Protein AF-A0A7C4E5B7-F1 (afdb_monomer_lite)

Structure (mmCIF, N/CA/C/O backbone):
data_AF-A0A7C4E5B7-F1
#
_entry.id   AF-A0A7C4E5B7-F1
#
loop_
_atom_site.group_PDB
_atom_site.id
_atom_site.type_symbol
_atom_site.label_atom_id
_atom_site.label_alt_id
_atom_site.label_comp_id
_atom_site.label_asym_id
_atom_site.label_entity_id
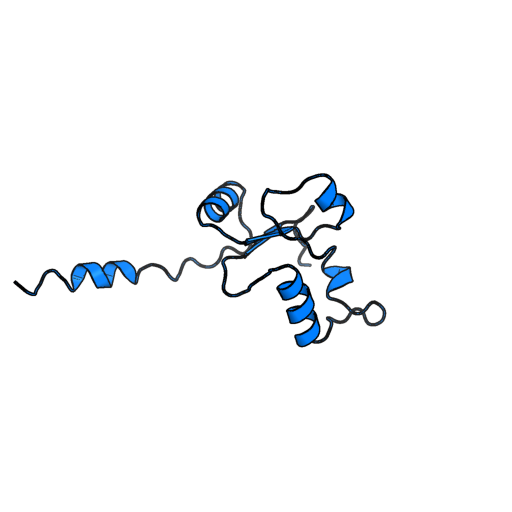_atom_site.label_seq_id
_atom_site.pdbx_PDB_ins_code
_atom_site.Cartn_x
_atom_site.Cartn_y
_atom_site.Cartn_z
_atom_site.occupancy
_atom_site.B_iso_or_equiv
_atom_site.auth_seq_id
_atom_site.auth_comp_id
_atom_site.auth_asym_id
_atom_site.auth_atom_id
_atom_site.pdbx_PDB_model_num
ATOM 1 N N . MET A 1 1 ? -50.769 -6.457 3.443 1.00 48.97 1 MET A N 1
ATOM 2 C CA . MET A 1 1 ? -49.458 -6.608 4.119 1.00 48.97 1 MET A CA 1
ATOM 3 C C . MET A 1 1 ? -48.322 -6.837 3.107 1.00 48.97 1 MET A C 1
ATOM 5 O O . MET A 1 1 ? -47.690 -7.879 3.137 1.00 48.97 1 MET A O 1
ATOM 9 N N . LYS A 1 2 ? -48.087 -5.924 2.148 1.00 47.25 2 LYS A N 1
ATOM 10 C CA . LYS A 1 2 ? -47.006 -6.067 1.136 1.00 47.25 2 LYS A CA 1
ATOM 11 C C . LYS A 1 2 ? -46.373 -4.730 0.704 1.00 47.25 2 LYS A C 1
ATOM 13 O O . LYS A 1 2 ? -45.660 -4.675 -0.284 1.00 47.25 2 LYS A O 1
ATOM 18 N N . ARG A 1 3 ? -46.647 -3.636 1.429 1.00 52.25 3 ARG A N 1
ATOM 19 C CA . ARG A 1 3 ? -46.200 -2.275 1.065 1.00 52.25 3 ARG A CA 1
ATOM 20 C C . ARG A 1 3 ? -45.038 -1.741 1.907 1.00 52.25 3 ARG A C 1
ATOM 22 O O . ARG A 1 3 ? -44.561 -0.652 1.633 1.00 52.25 3 ARG A O 1
ATOM 29 N N . LEU A 1 4 ? -44.567 -2.506 2.893 1.00 51.06 4 LEU A N 1
ATOM 30 C CA . LEU A 1 4 ? -43.524 -2.057 3.824 1.00 51.06 4 LEU A CA 1
ATOM 31 C C . LEU A 1 4 ? -42.107 -2.529 3.448 1.00 51.06 4 LEU A C 1
ATOM 33 O O . LEU A 1 4 ? -41.138 -2.027 3.999 1.00 51.06 4 LEU A O 1
ATOM 37 N N . LEU A 1 5 ? -41.970 -3.457 2.490 1.00 50.06 5 LEU A N 1
ATOM 38 C CA . LEU A 1 5 ? -40.678 -4.072 2.149 1.00 50.06 5 LEU A CA 1
ATOM 39 C C . LEU A 1 5 ? -39.878 -3.303 1.077 1.00 50.06 5 LEU A C 1
ATOM 41 O O . LEU A 1 5 ? -38.673 -3.480 0.973 1.00 50.06 5 LEU A O 1
ATOM 45 N N . PHE A 1 6 ? -40.516 -2.417 0.305 1.00 44.94 6 PHE A N 1
ATOM 46 C CA . PHE A 1 6 ? -39.840 -1.675 -0.773 1.00 44.94 6 PHE A CA 1
ATOM 47 C C . PHE A 1 6 ? -39.117 -0.404 -0.300 1.00 44.94 6 PHE A C 1
ATOM 49 O O . PHE A 1 6 ? -38.138 0.002 -0.918 1.00 44.94 6 PHE A O 1
ATOM 56 N N . VAL A 1 7 ? -39.547 0.206 0.810 1.00 46.84 7 VAL A N 1
ATOM 57 C CA . VAL A 1 7 ? -38.941 1.455 1.315 1.00 46.84 7 VAL A CA 1
ATOM 58 C C . VAL A 1 7 ? -37.611 1.194 2.037 1.00 46.84 7 VAL A C 1
ATOM 60 O O . VAL A 1 7 ? -36.717 2.030 1.990 1.00 46.84 7 VAL A O 1
ATOM 63 N N . VAL A 1 8 ? -37.428 0.006 2.625 1.00 49.09 8 VAL A N 1
ATOM 64 C CA . VAL A 1 8 ? -36.168 -0.367 3.297 1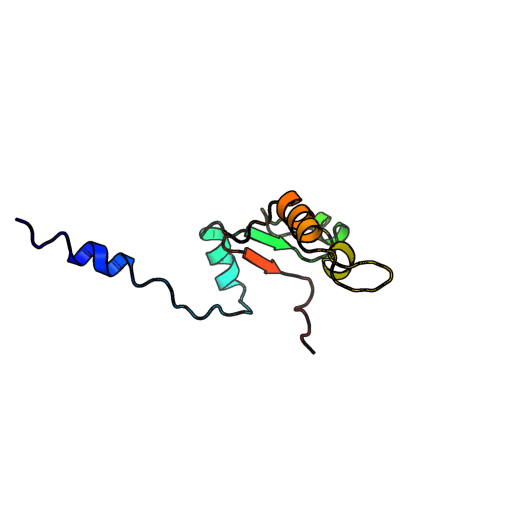.00 49.09 8 VAL A CA 1
ATOM 65 C C . VAL A 1 8 ? -35.053 -0.678 2.288 1.00 49.09 8 VAL A C 1
ATOM 67 O O . VAL A 1 8 ? -33.900 -0.344 2.533 1.00 49.09 8 VAL A O 1
ATOM 70 N N . ILE A 1 9 ? -35.384 -1.238 1.118 1.00 50.44 9 ILE A N 1
ATOM 71 C CA . ILE A 1 9 ? -34.390 -1.560 0.076 1.00 50.44 9 ILE A CA 1
ATOM 72 C C . ILE A 1 9 ? -33.874 -0.291 -0.625 1.00 50.44 9 ILE A C 1
ATOM 74 O O . ILE A 1 9 ? -32.695 -0.216 -0.955 1.00 50.44 9 ILE A O 1
ATOM 78 N N . ALA A 1 10 ? -34.708 0.741 -0.792 1.00 46.00 10 ALA A N 1
ATOM 79 C CA . ALA A 1 10 ? -34.289 1.998 -1.423 1.00 46.00 10 ALA A CA 1
ATOM 80 C C . ALA A 1 10 ? -33.304 2.819 -0.564 1.00 46.00 10 ALA A C 1
ATOM 82 O O . ALA A 1 10 ? -32.482 3.550 -1.110 1.00 46.00 10 ALA A O 1
ATOM 83 N N . ALA A 1 11 ? -33.341 2.672 0.766 1.00 45.94 11 ALA A N 1
ATOM 84 C CA . ALA A 1 11 ? -32.412 3.356 1.669 1.00 45.94 11 ALA A CA 1
ATOM 85 C C . ALA A 1 11 ? -30.998 2.740 1.671 1.00 45.94 11 ALA A C 1
ATOM 87 O O . ALA A 1 11 ? -30.040 3.428 2.013 1.00 45.94 11 ALA A O 1
ATOM 88 N N . LEU A 1 12 ? -30.842 1.478 1.245 1.00 50.88 12 LEU A N 1
ATOM 89 C CA . LEU A 1 12 ? -29.529 0.830 1.118 1.00 50.88 12 LEU A CA 1
ATOM 90 C C . LEU A 1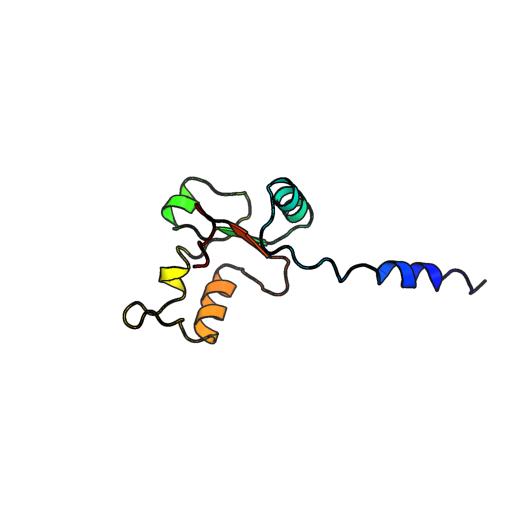 12 ? -28.775 1.191 -0.174 1.00 50.88 12 LEU A C 1
ATOM 92 O O . LEU A 1 12 ? -27.602 0.855 -0.292 1.00 50.88 12 LEU A O 1
ATOM 96 N N . LEU A 1 13 ? -29.404 1.888 -1.127 1.00 49.72 13 LEU A N 1
ATOM 97 C CA . LEU A 1 13 ? -28.752 2.317 -2.374 1.00 49.72 13 LEU A CA 1
ATOM 98 C C . LEU A 1 13 ? -28.189 3.750 -2.333 1.00 49.72 13 LEU A C 1
ATOM 100 O O . LEU A 1 13 ? -27.666 4.224 -3.336 1.00 49.72 13 LEU A O 1
ATOM 104 N N . ALA A 1 14 ? -28.257 4.446 -1.196 1.00 46.53 14 ALA A N 1
ATOM 105 C CA . ALA A 1 14 ? -27.811 5.839 -1.078 1.00 46.53 14 ALA A CA 1
ATOM 106 C C . ALA A 1 14 ? -26.336 6.003 -0.653 1.00 46.53 14 ALA A C 1
ATOM 108 O O . ALA A 1 14 ? -25.968 7.038 -0.102 1.00 46.53 14 ALA A O 1
ATOM 109 N N . ALA A 1 15 ? -25.483 5.002 -0.881 1.00 53.81 15 ALA A N 1
ATOM 110 C CA . ALA A 1 15 ? -24.080 5.046 -0.471 1.00 53.81 15 ALA A CA 1
ATOM 111 C C . ALA A 1 15 ? -23.143 4.648 -1.613 1.00 53.81 15 ALA A C 1
ATOM 113 O O . ALA A 1 15 ? -22.538 3.584 -1.584 1.00 53.81 15 ALA A O 1
ATOM 114 N N . SER A 1 16 ? -23.003 5.498 -2.626 1.00 56.22 16 SER A N 1
ATOM 115 C CA . SER A 1 16 ? -21.895 5.357 -3.582 1.00 56.22 16 SER A CA 1
ATOM 116 C C . SER A 1 16 ? -21.739 6.615 -4.423 1.00 56.22 16 SER A C 1
ATOM 118 O O . SER A 1 16 ? -21.984 6.651 -5.623 1.00 56.22 16 SER A O 1
ATOM 120 N N . GLY A 1 17 ? -21.344 7.689 -3.748 1.00 48.25 17 GLY A N 1
ATOM 121 C CA . GLY A 1 17 ? -21.016 8.949 -4.402 1.00 48.25 17 GLY A CA 1
ATOM 122 C C . GLY A 1 17 ? -20.368 9.962 -3.470 1.00 48.25 17 GLY A C 1
ATOM 123 O O . GLY A 1 17 ? -20.495 11.158 -3.706 1.00 48.25 17 GLY A O 1
ATOM 124 N N . ALA A 1 18 ? -19.703 9.523 -2.397 1.00 48.34 18 ALA A N 1
ATOM 125 C CA . ALA A 1 18 ? -18.730 10.401 -1.766 1.00 48.34 18 ALA A CA 1
ATOM 126 C C . ALA A 1 18 ? -17.569 10.492 -2.756 1.00 48.34 18 ALA A C 1
ATOM 128 O O . ALA A 1 18 ? -16.903 9.488 -3.009 1.00 48.34 18 ALA A O 1
ATOM 129 N N . ALA A 1 19 ? -17.394 11.656 -3.383 1.00 50.00 19 ALA A N 1
ATOM 130 C CA . ALA A 1 19 ? -16.199 11.949 -4.158 1.00 50.00 19 ALA A CA 1
ATOM 131 C C . ALA A 1 19 ? -14.995 11.520 -3.313 1.00 50.00 19 ALA A C 1
ATOM 133 O O . ALA A 1 19 ? -14.843 11.999 -2.189 1.00 50.00 19 ALA A O 1
ATOM 134 N N . ALA A 1 20 ? -14.224 10.547 -3.803 1.00 56.47 20 ALA A N 1
ATOM 135 C CA . ALA A 1 20 ? -13.096 10.006 -3.065 1.00 56.47 20 ALA A CA 1
ATOM 136 C C . ALA A 1 20 ? -12.138 11.162 -2.776 1.00 56.47 20 ALA A C 1
ATOM 138 O O . ALA A 1 20 ? -11.526 11.718 -3.688 1.00 56.47 20 ALA A O 1
ATOM 139 N N . GLN A 1 21 ? -12.069 11.587 -1.518 1.00 56.94 21 GLN A N 1
ATOM 140 C CA . GLN A 1 21 ? -11.122 12.606 -1.115 1.00 56.94 21 GLN A CA 1
ATOM 141 C C . GLN A 1 21 ? -9.739 11.955 -1.185 1.00 56.94 21 GLN A C 1
ATOM 143 O O . GLN A 1 21 ? -9.441 11.044 -0.421 1.00 56.94 21 GLN A O 1
ATOM 148 N N . THR A 1 22 ? -8.925 12.365 -2.163 1.00 80.00 22 THR A N 1
ATOM 149 C CA . THR A 1 22 ? -7.633 11.726 -2.480 1.00 80.00 22 THR A CA 1
ATOM 150 C C . THR A 1 22 ? -6.620 11.833 -1.336 1.00 80.00 22 THR A C 1
ATOM 152 O O . THR A 1 22 ? -5.690 11.039 -1.249 1.00 80.00 22 THR A O 1
ATOM 155 N N . ILE A 1 23 ? -6.798 12.818 -0.451 1.00 88.31 23 ILE A N 1
ATOM 156 C CA . ILE A 1 23 ? -5.983 13.044 0.743 1.00 88.31 23 ILE A CA 1
ATOM 157 C C . ILE A 1 23 ? -6.929 13.143 1.936 1.00 88.31 23 ILE A C 1
ATOM 159 O O . ILE A 1 23 ? -7.900 13.898 1.899 1.00 88.31 23 ILE A O 1
ATOM 163 N N . VAL A 1 24 ? -6.627 12.391 2.990 1.00 90.81 24 VAL A N 1
ATOM 164 C CA . VAL A 1 24 ? -7.484 12.232 4.168 1.00 90.81 24 VAL A CA 1
ATOM 165 C C . VAL A 1 24 ? -6.743 12.623 5.444 1.00 90.81 24 VAL A C 1
ATOM 167 O O . VAL A 1 24 ? -5.512 12.600 5.491 1.00 90.81 24 VAL A O 1
ATOM 170 N N . ASP A 1 25 ? -7.488 13.002 6.480 1.00 93.06 25 ASP A N 1
ATOM 171 C CA . ASP A 1 25 ? -6.933 13.354 7.786 1.00 93.06 25 ASP A CA 1
ATOM 172 C C . ASP A 1 25 ? -6.892 12.156 8.754 1.00 93.06 25 ASP A C 1
ATOM 174 O O . ASP A 1 25 ? -7.333 11.047 8.449 1.00 93.06 25 ASP A O 1
ATOM 178 N N . LEU A 1 26 ? -6.347 12.380 9.954 1.00 94.12 26 LEU A N 1
ATOM 179 C CA . LEU A 1 26 ? -6.229 11.348 10.986 1.00 94.12 26 LEU A CA 1
ATOM 180 C C . LEU A 1 26 ? -7.586 10.773 11.418 1.00 94.12 26 LEU A C 1
ATOM 182 O O . LEU A 1 26 ? -7.666 9.592 11.759 1.00 94.12 26 LEU A O 1
ATOM 186 N N . GLU A 1 27 ? -8.634 11.594 11.451 1.00 96.00 27 GLU A N 1
ATOM 187 C CA . GLU A 1 27 ? -9.951 11.150 11.903 1.00 96.00 27 GLU A CA 1
ATOM 188 C C . GLU A 1 27 ? -10.561 10.187 10.885 1.00 96.00 27 GLU A C 1
ATOM 190 O O . GLU A 1 27 ? -11.027 9.106 11.253 1.00 96.00 27 GLU A O 1
ATOM 195 N N . PHE A 1 28 ? -10.436 10.501 9.596 1.00 95.12 28 PHE A N 1
ATOM 196 C CA . PHE A 1 28 ? -10.797 9.573 8.534 1.00 95.12 28 PHE A CA 1
ATOM 197 C C . PHE A 1 28 ? -10.027 8.250 8.649 1.00 95.12 28 PHE A C 1
ATOM 199 O O . PHE A 1 28 ? -10.639 7.186 8.562 1.00 95.12 28 PHE A O 1
ATOM 206 N N . VAL A 1 29 ? -8.706 8.286 8.884 1.00 95.62 29 VAL A N 1
ATOM 207 C CA . VAL A 1 29 ? -7.886 7.064 9.015 1.00 95.62 29 VAL A CA 1
ATOM 208 C C . VAL A 1 29 ? -8.375 6.192 10.174 1.00 95.62 29 VAL A C 1
ATOM 210 O O . VAL A 1 29 ? -8.525 4.983 10.005 1.00 95.62 29 VAL A O 1
ATOM 213 N N . LYS A 1 30 ? -8.695 6.776 11.336 1.00 96.44 30 LYS A N 1
ATOM 214 C CA . LYS A 1 30 ? -9.267 6.022 12.469 1.00 96.44 30 LYS A CA 1
ATOM 215 C C . LYS A 1 30 ? -10.580 5.337 12.097 1.00 96.44 30 LYS A C 1
ATOM 217 O O . LYS A 1 30 ? -10.795 4.179 12.452 1.00 96.44 30 LYS A O 1
ATOM 222 N N . GLN A 1 31 ? -11.448 6.034 11.369 1.00 96.69 31 GLN A N 1
ATOM 223 C CA . GLN A 1 31 ? -12.717 5.473 10.911 1.00 96.69 31 GLN A CA 1
ATOM 224 C C . GLN A 1 31 ? -12.509 4.378 9.860 1.00 96.69 31 GLN A C 1
ATOM 226 O O . GLN A 1 31 ? -13.206 3.367 9.898 1.00 96.69 31 GLN A O 1
ATOM 231 N N . ALA A 1 32 ? -11.540 4.537 8.958 1.00 95.62 32 ALA A N 1
ATOM 232 C CA . ALA A 1 32 ? -11.168 3.518 7.981 1.00 95.62 32 ALA A CA 1
ATOM 233 C C . ALA A 1 32 ? -10.661 2.244 8.675 1.00 95.62 32 ALA A C 1
ATOM 235 O O . ALA A 1 32 ? -11.109 1.145 8.353 1.00 95.62 32 ALA A O 1
ATOM 236 N N . VAL A 1 33 ? -9.823 2.384 9.708 1.00 96.44 33 VAL A N 1
ATOM 237 C CA . VAL A 1 33 ? -9.398 1.255 10.553 1.00 96.44 33 VAL A CA 1
ATOM 238 C C . VAL A 1 33 ? -10.600 0.570 11.202 1.00 96.44 33 VAL A C 1
ATOM 240 O O . VAL A 1 33 ? -10.699 -0.653 11.158 1.00 96.44 33 VAL A O 1
ATOM 243 N N . ALA A 1 34 ? -11.556 1.333 11.740 1.00 96.81 34 ALA A N 1
ATOM 244 C CA . ALA A 1 34 ? -12.777 0.771 12.322 1.00 96.81 34 ALA A CA 1
ATOM 245 C C . ALA A 1 34 ? -13.658 0.029 11.295 1.00 96.81 34 ALA A C 1
ATOM 247 O O . ALA A 1 34 ? -14.342 -0.927 11.657 1.00 96.81 34 ALA A O 1
ATOM 248 N N . ARG A 1 35 ? -13.622 0.431 10.017 1.00 96.50 35 ARG A N 1
ATOM 249 C CA . ARG A 1 35 ? -14.281 -0.272 8.901 1.00 96.50 35 ARG A CA 1
ATOM 250 C C . ARG A 1 35 ? -13.503 -1.492 8.391 1.00 96.50 35 ARG A C 1
ATOM 252 O O . ARG A 1 35 ? -14.036 -2.238 7.574 1.00 96.50 35 ARG A O 1
ATOM 259 N N . GLY A 1 36 ? -12.272 -1.714 8.854 1.00 95.75 36 GLY A N 1
ATOM 260 C CA . GLY A 1 36 ? -11.412 -2.802 8.380 1.00 95.75 36 GLY A CA 1
ATOM 261 C C . GLY A 1 36 ? -10.695 -2.503 7.058 1.00 95.75 36 GLY A C 1
ATOM 262 O O . GLY A 1 36 ? -10.374 -3.435 6.307 1.00 95.75 36 GLY A O 1
ATOM 263 N N . ALA A 1 37 ? -10.449 -1.223 6.761 1.00 96.69 37 ALA A N 1
ATOM 264 C CA . ALA A 1 37 ? -9.637 -0.813 5.621 1.00 96.69 37 ALA A CA 1
ATOM 265 C C . ALA A 1 37 ? -8.235 -1.436 5.683 1.00 96.69 37 ALA A C 1
ATOM 267 O O . ALA A 1 37 ? -7.668 -1.655 6.757 1.00 96.69 37 ALA A O 1
ATOM 268 N N . LEU A 1 38 ? -7.671 -1.715 4.512 1.00 97.75 38 LEU A N 1
ATOM 269 C CA . LEU A 1 38 ? -6.279 -2.108 4.383 1.00 97.75 38 LEU A CA 1
ATOM 270 C C . LEU A 1 38 ? -5.409 -0.859 4.495 1.00 97.75 38 LEU A C 1
ATOM 272 O O . LEU A 1 38 ? -5.578 0.096 3.737 1.00 97.75 38 LEU A O 1
ATOM 276 N N . LEU A 1 39 ? -4.463 -0.876 5.428 1.00 97.38 39 LEU A N 1
ATOM 277 C CA . LEU A 1 39 ? -3.467 0.179 5.539 1.00 97.38 39 LEU A CA 1
ATOM 278 C C . LEU A 1 39 ? -2.206 -0.232 4.790 1.00 97.38 39 LEU A C 1
ATOM 280 O O . LEU A 1 39 ? -1.656 -1.299 5.052 1.00 97.38 39 LEU A O 1
ATOM 284 N N . TRP A 1 40 ? -1.739 0.623 3.889 1.00 97.31 40 TRP A N 1
ATOM 285 C CA . TRP A 1 40 ? -0.476 0.431 3.188 1.00 97.31 40 TRP A CA 1
ATOM 286 C C . TRP A 1 40 ? 0.532 1.488 3.642 1.00 97.31 40 TRP A C 1
ATOM 288 O O . TRP A 1 40 ? 0.364 2.683 3.394 1.00 97.31 40 TRP A O 1
ATOM 298 N N . ASP A 1 41 ? 1.582 1.032 4.321 1.00 97.12 41 ASP A N 1
ATOM 299 C CA . ASP A 1 41 ? 2.747 1.847 4.643 1.00 97.12 41 ASP A CA 1
ATOM 300 C C . ASP A 1 41 ? 3.688 1.871 3.435 1.00 97.12 41 ASP A C 1
ATOM 302 O O . ASP A 1 41 ? 4.302 0.858 3.099 1.00 97.12 41 ASP A O 1
ATOM 306 N N . ALA A 1 42 ? 3.788 3.018 2.769 1.00 95.50 42 ALA A N 1
ATOM 307 C CA . ALA A 1 42 ? 4.624 3.220 1.586 1.00 95.50 42 ALA A CA 1
ATOM 308 C C . ALA A 1 42 ? 6.035 3.743 1.931 1.00 95.50 42 ALA A C 1
ATOM 310 O O . ALA A 1 42 ? 6.671 4.406 1.112 1.00 95.50 42 ALA A O 1
ATOM 311 N N . ARG A 1 43 ? 6.512 3.516 3.162 1.00 95.62 43 ARG A N 1
ATOM 312 C CA . ARG A 1 43 ? 7.894 3.809 3.584 1.00 95.62 43 ARG A CA 1
ATOM 313 C C . ARG A 1 43 ? 8.802 2.596 3.356 1.00 95.62 43 ARG A C 1
ATOM 315 O O . ARG A 1 43 ? 8.331 1.487 3.116 1.00 95.62 43 ARG A O 1
ATOM 322 N N . ASP A 1 44 ? 10.110 2.800 3.475 1.00 95.31 44 ASP A N 1
ATOM 323 C CA . ASP A 1 44 ? 11.087 1.711 3.438 1.00 95.31 44 ASP A CA 1
ATOM 324 C C . ASP A 1 44 ? 10.885 0.700 4.588 1.00 95.31 44 ASP A C 1
ATOM 326 O O . ASP A 1 44 ? 10.355 1.031 5.656 1.00 95.31 44 ASP A O 1
ATOM 330 N N . GLU A 1 45 ? 11.352 -0.534 4.379 1.00 96.06 45 GLU A N 1
ATOM 331 C CA . GLU A 1 45 ? 11.176 -1.652 5.315 1.00 96.06 45 GLU A CA 1
ATOM 332 C C . GLU A 1 45 ? 11.787 -1.364 6.696 1.00 96.06 45 GLU A C 1
ATOM 334 O O . GLU A 1 45 ? 11.196 -1.682 7.731 1.00 96.06 45 GLU A O 1
ATOM 339 N N . ALA A 1 46 ? 12.948 -0.704 6.747 1.00 96.69 46 ALA A N 1
ATOM 340 C CA . ALA A 1 46 ? 13.612 -0.391 8.009 1.00 96.69 46 ALA A CA 1
ATOM 341 C C . ALA A 1 46 ? 12.811 0.627 8.835 1.00 96.69 46 ALA A C 1
ATOM 343 O O . ALA A 1 46 ? 12.777 0.547 10.067 1.00 96.69 46 ALA A O 1
ATOM 344 N N . THR A 1 47 ? 12.155 1.584 8.182 1.00 96.56 47 THR A N 1
ATOM 345 C CA . THR A 1 47 ? 11.243 2.527 8.830 1.00 96.56 47 THR A CA 1
ATOM 346 C C . THR A 1 47 ? 9.955 1.840 9.284 1.00 96.56 47 THR A C 1
ATOM 348 O O . THR A 1 47 ? 9.523 2.076 10.415 1.00 96.56 47 THR A O 1
ATOM 351 N N . PHE A 1 48 ? 9.380 0.951 8.469 1.00 97.25 48 PHE A N 1
ATOM 352 C CA . PHE A 1 48 ? 8.227 0.133 8.858 1.00 97.25 48 PHE A CA 1
ATOM 353 C C . PHE A 1 48 ? 8.531 -0.715 10.105 1.00 97.25 48 PHE A C 1
ATOM 355 O O . PHE A 1 48 ? 7.774 -0.685 11.078 1.00 97.25 48 PHE A O 1
ATOM 362 N N . ALA A 1 49 ? 9.680 -1.398 10.138 1.00 97.62 49 ALA A N 1
ATOM 363 C CA . ALA A 1 49 ? 10.093 -2.265 11.244 1.00 97.62 49 ALA A CA 1
ATOM 364 C C . ALA A 1 49 ? 10.297 -1.521 12.579 1.00 97.62 49 ALA A C 1
ATOM 366 O O . ALA A 1 49 ? 10.096 -2.100 13.646 1.00 97.62 49 ALA A O 1
ATOM 367 N N . LYS A 1 50 ? 10.662 -0.232 12.545 1.00 97.88 50 LYS A N 1
ATOM 368 C CA . LYS A 1 50 ? 10.787 0.608 13.753 1.00 97.88 50 LYS A CA 1
ATOM 369 C C . LYS A 1 50 ? 9.437 0.949 14.387 1.00 97.88 50 LYS A C 1
ATOM 371 O O . LYS A 1 50 ? 9.393 1.270 15.573 1.00 97.88 50 LYS A O 1
ATOM 376 N N . GLY A 1 51 ? 8.359 0.922 13.607 1.00 97.62 51 GLY A N 1
ATOM 377 C CA . GLY A 1 51 ? 7.012 1.227 14.069 1.00 97.62 51 GLY A CA 1
ATOM 378 C C . GLY A 1 51 ? 6.089 1.660 12.932 1.00 97.62 51 GLY A C 1
ATOM 379 O O . GLY A 1 51 ? 6.429 2.506 12.100 1.00 97.62 51 GLY A O 1
ATOM 380 N N . HIS A 1 52 ? 4.884 1.104 12.940 1.00 97.56 52 HIS A N 1
ATOM 381 C CA . HIS A 1 52 ? 3.846 1.332 11.941 1.00 97.56 52 HIS A CA 1
ATOM 382 C C . HIS A 1 52 ? 2.458 1.234 12.583 1.00 97.56 52 HIS A C 1
ATOM 384 O O . HIS A 1 52 ? 2.319 0.825 13.741 1.00 97.56 52 HIS A O 1
ATOM 390 N N . ILE A 1 53 ? 1.423 1.637 11.843 1.00 97.44 53 ILE A N 1
ATOM 391 C CA . ILE A 1 53 ? 0.043 1.497 12.312 1.00 97.44 53 ILE A CA 1
ATOM 392 C C . ILE A 1 53 ? -0.297 -0.005 12.368 1.00 97.44 53 ILE A C 1
ATOM 394 O O . ILE A 1 53 ? -0.067 -0.698 11.376 1.00 97.44 53 ILE A O 1
ATOM 398 N N . PRO A 1 54 ? -0.835 -0.538 13.485 1.00 96.88 54 PRO A N 1
ATOM 399 C CA . PRO A 1 54 ? -1.143 -1.962 13.600 1.00 96.88 54 PRO A CA 1
ATOM 400 C C . PRO A 1 54 ? -2.017 -2.480 12.452 1.00 96.88 54 PRO A C 1
ATOM 402 O O . PRO A 1 54 ? -3.046 -1.887 12.133 1.00 96.88 54 PRO A O 1
ATOM 405 N N . GLY A 1 55 ? -1.609 -3.602 11.854 1.00 95.81 55 GLY A N 1
ATOM 406 C CA . GLY A 1 55 ? -2.304 -4.224 10.722 1.00 95.81 55 GLY A CA 1
ATOM 407 C C . GLY A 1 55 ? -1.942 -3.656 9.345 1.00 95.81 55 GLY A C 1
ATOM 408 O O . GLY A 1 55 ? -2.485 -4.134 8.351 1.00 95.81 55 GLY A O 1
ATOM 409 N N . ALA A 1 56 ? -1.043 -2.670 9.266 1.00 97.94 56 ALA A N 1
ATOM 410 C CA . ALA A 1 56 ? -0.529 -2.186 7.990 1.00 97.94 56 ALA A CA 1
ATOM 411 C C . ALA A 1 56 ? 0.360 -3.222 7.287 1.00 97.94 56 ALA A C 1
ATOM 413 O O . ALA A 1 56 ? 1.083 -3.981 7.932 1.00 97.94 56 ALA A O 1
ATOM 414 N N . VAL A 1 57 ? 0.319 -3.208 5.956 1.00 98.00 57 VAL A N 1
ATOM 415 C CA . VAL A 1 57 ? 1.214 -3.975 5.081 1.00 98.00 57 VAL A CA 1
ATOM 416 C C . VAL A 1 57 ? 2.271 -3.057 4.473 1.00 98.00 57 VAL A C 1
ATOM 418 O O . VAL A 1 57 ? 2.059 -1.848 4.341 1.00 98.00 57 VAL A O 1
ATOM 421 N N . ASN A 1 58 ? 3.408 -3.631 4.091 1.00 97.62 58 ASN A N 1
ATOM 422 C CA . ASN A 1 58 ? 4.528 -2.919 3.488 1.00 97.62 58 ASN A CA 1
ATOM 423 C C . ASN A 1 58 ? 5.141 -3.767 2.370 1.00 97.62 58 ASN A C 1
ATOM 425 O O . ASN A 1 58 ? 5.210 -4.989 2.491 1.00 97.62 58 ASN A O 1
ATOM 429 N N . ILE A 1 59 ? 5.568 -3.107 1.293 1.00 96.94 59 ILE A N 1
ATOM 430 C CA . ILE A 1 59 ? 6.319 -3.733 0.194 1.00 96.94 59 ILE A CA 1
ATOM 431 C C . ILE A 1 59 ? 7.757 -3.211 0.107 1.00 96.94 59 ILE A C 1
ATOM 433 O O . ILE A 1 59 ? 8.475 -3.634 -0.782 1.00 96.94 59 ILE A O 1
ATOM 437 N N . GLY A 1 60 ? 8.161 -2.281 0.981 1.00 94.75 60 GLY A N 1
ATOM 438 C CA . GLY A 1 60 ? 9.310 -1.398 0.772 1.00 94.75 60 GLY A CA 1
ATOM 439 C C . GLY A 1 60 ? 8.914 -0.069 0.114 1.00 94.75 60 GLY A C 1
ATOM 440 O O . GLY A 1 60 ? 7.729 0.266 0.033 1.00 94.75 60 GLY A O 1
ATOM 441 N N . ASP A 1 61 ? 9.910 0.701 -0.337 1.00 92.62 61 ASP A N 1
ATOM 442 C CA . ASP A 1 61 ? 9.693 1.976 -1.034 1.00 92.62 61 ASP A CA 1
ATOM 443 C C . ASP A 1 61 ? 9.100 1.716 -2.434 1.00 92.62 61 ASP A C 1
ATOM 445 O O . ASP A 1 61 ? 9.796 1.177 -3.300 1.00 92.62 61 ASP A O 1
ATOM 449 N N . PRO A 1 62 ? 7.848 2.123 -2.721 1.00 92.94 62 PRO A N 1
ATOM 450 C CA . PRO A 1 62 ? 7.216 1.833 -4.006 1.00 92.94 62 PRO A CA 1
ATOM 451 C C . PRO A 1 62 ? 7.947 2.439 -5.211 1.00 92.94 62 PRO A C 1
ATOM 453 O O . PRO A 1 62 ? 7.797 1.937 -6.324 1.00 92.94 62 PRO A O 1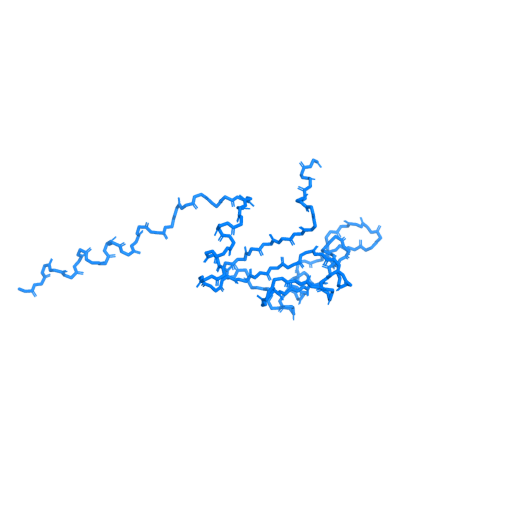
ATOM 456 N N . THR A 1 63 ? 8.740 3.500 -5.017 1.00 90.06 63 THR A N 1
ATOM 457 C CA . THR A 1 63 ? 9.544 4.110 -6.090 1.00 90.06 63 THR A CA 1
ATOM 458 C C . THR A 1 63 ? 10.720 3.232 -6.515 1.00 90.06 63 THR A C 1
ATOM 460 O O . THR A 1 63 ? 11.193 3.356 -7.643 1.00 90.06 63 THR A O 1
ATOM 463 N N . VAL A 1 64 ? 11.149 2.315 -5.647 1.00 92.81 64 VAL A N 1
ATOM 464 C CA . VAL A 1 64 ? 12.195 1.321 -5.914 1.00 92.81 64 VAL A CA 1
ATOM 465 C C . VAL A 1 64 ? 11.569 -0.003 -6.345 1.00 92.81 64 VAL A C 1
ATOM 467 O O . VAL A 1 64 ? 11.980 -0.611 -7.330 1.00 92.81 64 VAL A O 1
ATOM 470 N N . GLU A 1 65 ? 10.536 -0.441 -5.631 1.00 95.25 65 GLU A N 1
ATOM 471 C CA . GLU A 1 65 ? 9.978 -1.786 -5.781 1.00 95.25 65 GLU A CA 1
ATOM 472 C C . GLU A 1 65 ? 9.123 -1.932 -7.042 1.00 95.25 65 GLU A C 1
ATOM 474 O O . GLU A 1 65 ? 9.140 -2.976 -7.692 1.00 95.25 65 GLU A O 1
ATOM 479 N N . LEU A 1 66 ? 8.405 -0.879 -7.445 1.00 96.38 66 LEU A N 1
ATOM 480 C CA . LEU A 1 66 ? 7.475 -0.932 -8.581 1.00 96.38 66 LEU A CA 1
ATOM 481 C C . LEU A 1 66 ? 8.075 -0.418 -9.895 1.00 96.38 66 LEU A C 1
ATOM 483 O O . LEU A 1 66 ? 7.392 -0.443 -10.922 1.00 96.38 66 LEU A O 1
ATOM 487 N N . ARG A 1 67 ? 9.331 0.039 -9.882 1.00 96.19 67 ARG A N 1
ATOM 488 C CA . ARG A 1 67 ? 10.027 0.575 -11.059 1.00 96.19 67 ARG A CA 1
ATOM 489 C C . ARG A 1 67 ? 11.226 -0.291 -11.423 1.00 96.19 67 ARG A C 1
ATOM 491 O O . ARG A 1 67 ? 11.825 -0.957 -10.578 1.00 96.19 67 ARG A O 1
ATOM 498 N N . ASP A 1 68 ? 11.556 -0.304 -12.703 1.00 94.69 68 ASP A N 1
ATOM 499 C CA . ASP A 1 68 ? 12.805 -0.870 -13.184 1.00 94.69 68 ASP A CA 1
ATOM 500 C C . ASP A 1 68 ? 13.975 0.047 -12.795 1.00 94.69 68 ASP A C 1
ATOM 502 O O . ASP A 1 68 ? 13.914 1.265 -12.954 1.00 94.69 68 ASP A O 1
ATOM 506 N N . ALA A 1 69 ? 15.053 -0.536 -12.274 1.00 91.19 69 ALA A N 1
ATOM 507 C CA . ALA A 1 69 ? 16.156 0.228 -11.693 1.00 91.19 69 ALA A CA 1
ATOM 508 C C . ALA A 1 69 ? 17.026 0.964 -12.729 1.00 91.19 69 ALA A C 1
ATOM 510 O O . ALA A 1 69 ? 17.832 1.808 -12.343 1.00 91.19 69 ALA A O 1
ATOM 511 N N . GLN A 1 70 ? 16.926 0.620 -14.019 1.00 92.81 70 GLN A N 1
ATOM 512 C CA . GLN A 1 70 ? 17.745 1.223 -15.075 1.00 92.81 70 GLN A CA 1
ATOM 513 C C . GLN A 1 70 ? 16.963 2.253 -15.877 1.00 92.81 70 GLN A C 1
ATOM 515 O O . GLN A 1 70 ? 17.445 3.355 -16.125 1.00 92.81 70 GLN A O 1
ATOM 520 N N . THR A 1 71 ? 15.777 1.857 -16.324 1.00 94.81 71 THR A N 1
ATOM 521 C CA . THR A 1 71 ? 14.906 2.681 -17.166 1.00 94.81 71 THR A CA 1
ATOM 522 C C . THR A 1 71 ? 14.066 3.636 -16.348 1.00 94.81 71 THR A C 1
ATOM 524 O O . THR A 1 71 ? 13.597 4.630 -16.891 1.00 94.81 71 THR A O 1
ATOM 527 N N . GLU A 1 72 ? 13.877 3.335 -15.060 1.00 93.06 72 GLU A N 1
ATOM 528 C CA . GLU A 1 72 ? 12.965 4.057 -14.191 1.00 93.06 72 GLU A CA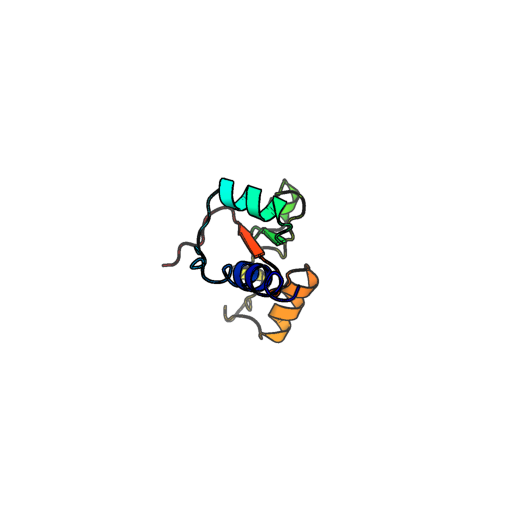 1
ATOM 529 C C . GLU A 1 72 ? 11.495 4.006 -14.668 1.00 93.06 72 GLU A C 1
ATOM 531 O O . GLU A 1 72 ? 10.621 4.694 -14.143 1.00 93.06 72 GLU A O 1
ATOM 536 N N . ASP A 1 73 ? 11.159 3.151 -15.628 1.00 95.50 73 ASP A N 1
ATOM 537 C CA . ASP A 1 73 ? 9.767 2.914 -15.985 1.00 95.50 73 ASP A CA 1
ATOM 538 C C . ASP A 1 73 ? 9.098 2.008 -14.948 1.00 95.50 73 ASP A C 1
ATOM 540 O O . ASP A 1 73 ? 9.749 1.251 -14.221 1.00 95.50 73 ASP A O 1
ATOM 544 N N . TYR A 1 74 ? 7.769 2.076 -14.862 1.00 96.81 74 TYR A N 1
ATOM 545 C CA . TYR A 1 74 ? 7.023 1.096 -14.080 1.00 96.81 74 TYR A CA 1
ATOM 546 C C . TYR A 1 74 ? 7.267 -0.311 -14.628 1.00 96.81 74 TYR A C 1
ATOM 548 O O . TYR A 1 74 ? 7.271 -0.533 -15.841 1.00 96.81 74 TYR A O 1
ATOM 556 N N . ARG A 1 75 ? 7.418 -1.274 -13.715 1.00 96.81 75 ARG A N 1
ATOM 557 C CA . ARG A 1 75 ? 7.457 -2.696 -14.065 1.00 96.81 75 ARG A CA 1
ATOM 558 C C . ARG A 1 75 ? 6.180 -3.094 -14.819 1.00 96.81 75 ARG A C 1
ATOM 560 O O . ARG A 1 75 ? 5.138 -2.453 -14.644 1.00 96.81 75 ARG A O 1
ATOM 567 N N . PRO A 1 76 ? 6.208 -4.173 -15.621 1.00 97.50 76 PRO A N 1
ATOM 568 C CA . PRO A 1 76 ? 5.005 -4.701 -16.252 1.00 97.50 76 PRO A CA 1
ATOM 569 C C . PRO A 1 76 ? 3.870 -4.907 -15.242 1.00 97.50 76 PRO A C 1
ATOM 571 O O . PRO A 1 76 ? 4.103 -5.363 -14.122 1.00 97.50 76 PRO A O 1
ATOM 574 N N . LEU A 1 77 ? 2.629 -4.625 -15.652 1.00 96.38 77 LEU A N 1
ATOM 575 C CA . LEU A 1 77 ? 1.460 -4.665 -14.764 1.00 96.38 77 LEU A CA 1
ATOM 576 C C . LEU A 1 77 ? 1.348 -5.983 -13.980 1.00 96.38 77 LEU A C 1
ATOM 578 O O . LEU A 1 77 ? 1.150 -5.954 -12.772 1.00 96.38 77 LEU A O 1
ATOM 582 N N . ALA A 1 78 ? 1.557 -7.125 -14.639 1.00 97.62 78 ALA A N 1
ATOM 583 C CA . ALA A 1 78 ? 1.493 -8.438 -13.996 1.00 97.62 78 ALA A CA 1
ATOM 584 C C . ALA A 1 78 ? 2.540 -8.626 -12.875 1.00 97.62 78 ALA A C 1
ATOM 586 O O . ALA A 1 78 ? 2.299 -9.353 -11.912 1.00 97.62 78 ALA A O 1
ATOM 587 N N . GLU A 1 79 ? 3.707 -7.980 -12.977 1.00 97.56 79 GLU A N 1
ATOM 588 C CA . GLU A 1 79 ? 4.709 -7.989 -11.907 1.00 97.56 79 GLU A CA 1
ATOM 589 C C . GLU A 1 79 ? 4.270 -7.108 -10.739 1.00 97.56 79 GLU A C 1
ATOM 591 O O . GLU A 1 79 ? 4.365 -7.535 -9.591 1.00 97.56 79 GLU A O 1
ATOM 596 N N . ILE A 1 80 ? 3.732 -5.919 -11.026 1.00 97.25 80 ILE A N 1
ATOM 597 C CA . ILE A 1 80 ? 3.184 -5.016 -10.007 1.00 97.25 80 ILE A CA 1
ATOM 598 C C . ILE A 1 80 ? 2.043 -5.698 -9.243 1.00 97.25 80 ILE A C 1
ATOM 600 O O . ILE A 1 80 ? 2.044 -5.698 -8.014 1.00 97.25 80 ILE A O 1
ATOM 604 N N . GLU A 1 81 ? 1.106 -6.337 -9.948 1.00 96.75 81 GLU A N 1
ATOM 605 C CA . GLU A 1 81 ? 0.006 -7.100 -9.346 1.00 96.75 81 GLU A CA 1
ATOM 606 C C . GLU A 1 81 ? 0.526 -8.218 -8.439 1.00 96.75 81 GLU A C 1
ATOM 608 O O . GLU A 1 81 ? 0.018 -8.413 -7.334 1.00 96.75 81 GLU A O 1
ATOM 613 N N . LYS A 1 82 ? 1.580 -8.922 -8.864 1.00 97.44 82 LYS A N 1
ATOM 614 C CA . LYS A 1 82 ? 2.217 -9.967 -8.059 1.00 97.44 82 LYS A CA 1
ATOM 615 C C . LYS A 1 82 ? 2.890 -9.404 -6.803 1.00 97.44 82 LYS A C 1
ATOM 617 O O . LYS A 1 82 ? 2.762 -10.016 -5.745 1.00 97.44 82 LYS A O 1
ATOM 622 N N . ILE A 1 83 ? 3.601 -8.280 -6.906 1.00 96.88 83 ILE A N 1
ATOM 623 C CA . ILE A 1 83 ? 4.283 -7.631 -5.773 1.00 96.88 83 ILE A CA 1
ATOM 624 C C . ILE A 1 83 ? 3.252 -7.151 -4.747 1.00 96.88 83 ILE A C 1
ATOM 626 O O . ILE A 1 83 ? 3.317 -7.529 -3.577 1.00 96.88 83 ILE A O 1
ATOM 630 N N . LEU A 1 84 ? 2.262 -6.372 -5.192 1.00 96.88 84 LEU A N 1
ATOM 631 C CA . LEU A 1 84 ? 1.222 -5.820 -4.323 1.00 96.88 84 LEU A CA 1
ATOM 632 C C . LEU A 1 84 ? 0.359 -6.933 -3.710 1.00 96.88 84 LEU A C 1
ATOM 634 O O . LEU A 1 84 ? 0.177 -6.976 -2.491 1.00 96.88 84 LEU A O 1
ATOM 638 N N . GLY A 1 85 ? -0.105 -7.880 -4.529 1.00 97.19 85 GLY A N 1
ATOM 639 C CA . GLY A 1 85 ? -0.902 -9.017 -4.070 1.00 97.19 85 GLY A CA 1
ATOM 640 C C . GLY A 1 85 ? -0.134 -9.939 -3.120 1.00 97.19 85 GLY A C 1
ATOM 641 O O . GLY A 1 85 ? -0.708 -10.438 -2.154 1.00 97.19 85 GLY A O 1
ATOM 642 N N . GLY A 1 86 ? 1.176 -10.115 -3.328 1.00 97.44 86 GLY A N 1
ATOM 643 C CA . GLY A 1 86 ? 2.054 -10.875 -2.434 1.00 97.44 86 GLY A CA 1
ATOM 644 C C . GLY A 1 86 ? 2.163 -10.280 -1.027 1.00 97.44 86 GLY A C 1
ATOM 645 O O . GLY A 1 86 ? 2.283 -11.030 -0.060 1.00 97.44 86 GLY A O 1
ATOM 646 N N . ALA A 1 87 ? 2.044 -8.956 -0.897 1.00 95.94 87 ALA A N 1
ATOM 647 C CA . ALA A 1 87 ? 1.962 -8.262 0.390 1.00 95.94 87 ALA A CA 1
ATOM 648 C C . ALA A 1 87 ? 0.531 -8.158 0.949 1.00 95.94 87 ALA A C 1
ATOM 650 O O . ALA A 1 87 ? 0.317 -7.556 2.000 1.00 95.94 87 ALA A O 1
ATOM 651 N N . GLY A 1 88 ? -0.458 -8.743 0.267 1.00 95.88 88 GLY A N 1
ATOM 652 C CA . GLY A 1 88 ? -1.859 -8.737 0.682 1.00 95.88 88 GLY A CA 1
ATOM 653 C C . GLY A 1 88 ? -2.634 -7.476 0.298 1.00 95.88 88 GLY A C 1
ATOM 654 O O . GLY A 1 88 ? -3.752 -7.300 0.784 1.00 95.88 88 GLY A O 1
ATOM 655 N N . ILE A 1 89 ? -2.073 -6.612 -0.557 1.00 96.38 89 ILE A N 1
ATOM 656 C CA . ILE A 1 89 ? -2.780 -5.450 -1.104 1.00 96.38 89 ILE A CA 1
ATOM 657 C C . ILE A 1 89 ? -3.805 -5.942 -2.125 1.00 96.38 89 ILE A C 1
ATOM 659 O O . ILE A 1 89 ? -3.462 -6.582 -3.116 1.00 96.38 89 ILE A O 1
ATOM 663 N N . ASP A 1 90 ? -5.069 -5.615 -1.869 1.00 93.12 90 ASP A N 1
ATOM 664 C CA . ASP A 1 90 ? -6.209 -6.011 -2.688 1.00 93.12 90 ASP A CA 1
ATOM 665 C C . ASP A 1 90 ? -6.994 -4.758 -3.112 1.00 93.12 90 ASP A C 1
ATOM 667 O O . ASP A 1 90 ? -7.590 -4.101 -2.250 1.00 93.12 90 ASP A O 1
ATOM 671 N N . PRO A 1 91 ? -7.022 -4.410 -4.413 1.00 88.56 91 PRO A N 1
ATOM 672 C CA . PRO A 1 91 ? -7.741 -3.238 -4.907 1.00 88.56 91 PRO A CA 1
ATOM 673 C C . PRO A 1 91 ? -9.270 -3.369 -4.803 1.00 88.56 91 PRO A C 1
ATOM 675 O O . PRO A 1 91 ? -9.973 -2.380 -5.002 1.00 88.56 91 PRO A O 1
ATOM 678 N N . ALA A 1 92 ? -9.808 -4.553 -4.486 1.00 93.88 92 ALA A N 1
ATOM 679 C CA . ALA A 1 92 ? -11.227 -4.728 -4.184 1.00 93.88 92 ALA A CA 1
ATOM 680 C C . ALA A 1 92 ? -11.605 -4.253 -2.767 1.00 93.88 92 ALA A C 1
ATOM 682 O O . ALA A 1 92 ? -12.792 -4.156 -2.444 1.00 93.88 92 ALA A O 1
ATOM 683 N N . ARG A 1 93 ? -10.618 -3.957 -1.910 1.00 93.75 93 ARG A N 1
ATOM 684 C CA . ARG A 1 93 ? -10.816 -3.433 -0.553 1.00 93.75 93 ARG A CA 1
ATOM 685 C C . ARG A 1 93 ? -10.624 -1.919 -0.512 1.00 93.75 93 ARG A C 1
ATOM 687 O O . ARG A 1 93 ? -9.943 -1.333 -1.346 1.00 93.75 93 ARG A O 1
ATOM 694 N N . GLU A 1 94 ? -11.178 -1.278 0.517 1.00 94.38 94 GLU A N 1
ATOM 695 C CA . GLU A 1 94 ? -10.786 0.090 0.864 1.00 94.38 94 GLU A CA 1
ATOM 696 C C . GLU A 1 94 ? -9.303 0.091 1.272 1.00 94.38 94 GLU A C 1
ATOM 698 O O . GLU A 1 94 ? -8.935 -0.574 2.244 1.00 94.38 94 GLU A O 1
ATOM 703 N N . VAL A 1 95 ? -8.463 0.821 0.531 1.00 94.81 95 VAL A N 1
ATOM 704 C CA . VAL A 1 95 ? -7.027 0.968 0.803 1.00 94.81 95 VAL A CA 1
ATOM 705 C C . VAL A 1 95 ? -6.730 2.406 1.211 1.00 94.81 95 VAL A C 1
ATOM 707 O O . VAL A 1 95 ? -7.067 3.345 0.492 1.00 94.81 95 VAL A O 1
ATOM 710 N N . VAL A 1 96 ? -6.054 2.576 2.345 1.00 95.25 96 VAL A N 1
ATOM 711 C CA . VAL A 1 96 ? -5.514 3.863 2.793 1.00 95.25 96 VAL A CA 1
ATOM 712 C C . VAL A 1 96 ? -3.995 3.775 2.780 1.00 95.25 96 VAL A C 1
ATOM 714 O O . VAL A 1 96 ? -3.407 2.986 3.520 1.00 95.25 96 VAL A O 1
ATOM 717 N N . VAL A 1 97 ? -3.357 4.594 1.943 1.00 94.56 97 VAL A N 1
ATOM 718 C CA . VAL A 1 97 ? -1.895 4.680 1.871 1.00 94.56 97 VAL A CA 1
ATOM 719 C C . VAL A 1 97 ? -1.383 5.801 2.770 1.00 94.56 97 VAL A C 1
ATOM 721 O O . VAL A 1 97 ? -1.987 6.872 2.845 1.00 94.56 97 VAL A O 1
ATOM 724 N N . TYR A 1 98 ? -0.253 5.579 3.436 1.00 94.62 98 TYR A N 1
ATOM 725 C CA . TYR A 1 98 ? 0.456 6.630 4.160 1.00 94.62 98 TYR A CA 1
ATOM 726 C C . TYR A 1 98 ? 1.969 6.504 3.980 1.00 94.62 98 TYR A C 1
ATOM 728 O O . TYR A 1 98 ? 2.501 5.430 3.711 1.00 94.62 98 TYR A O 1
ATOM 736 N N . ALA A 1 99 ? 2.667 7.627 4.133 1.00 92.94 99 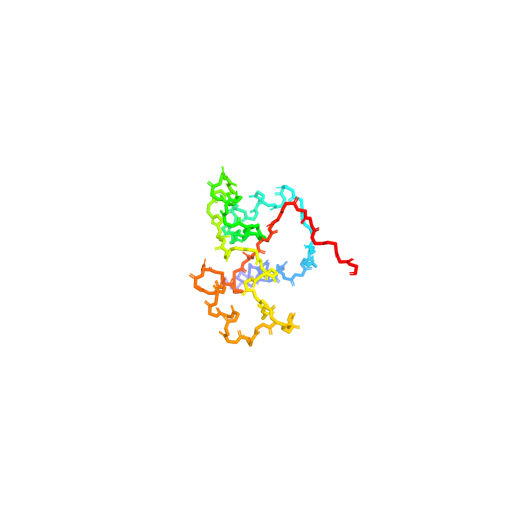ALA A N 1
ATOM 737 C CA . ALA A 1 99 ? 4.116 7.711 4.016 1.00 92.94 99 ALA A CA 1
ATOM 738 C C . ALA A 1 99 ? 4.674 8.794 4.953 1.00 92.94 99 ALA A C 1
ATOM 740 O O . ALA A 1 99 ? 3.924 9.521 5.603 1.00 92.94 99 ALA A O 1
ATOM 741 N N . GLN A 1 100 ? 6.004 8.922 5.010 1.00 87.62 100 GLN A N 1
ATOM 742 C CA . GLN A 1 100 ? 6.701 9.935 5.820 1.00 87.62 100 GLN A CA 1
ATOM 743 C C . GLN A 1 100 ? 6.339 11.371 5.400 1.00 87.62 100 GLN A C 1
ATOM 745 O O . GLN A 1 100 ? 6.265 12.284 6.220 1.00 87.62 100 GLN A O 1
ATOM 750 N N . ARG A 1 101 ? 6.138 11.574 4.099 1.00 81.00 101 ARG A N 1
ATOM 751 C CA . ARG A 1 101 ? 5.701 12.824 3.483 1.00 81.00 101 ARG A CA 1
ATOM 752 C C . ARG A 1 101 ? 4.687 12.456 2.408 1.00 81.00 101 ARG A C 1
ATOM 754 O O . ARG A 1 101 ? 4.864 11.441 1.740 1.00 81.00 101 ARG A O 1
ATOM 761 N N . GLY A 1 102 ? 3.650 13.275 2.232 1.00 66.56 102 GLY A N 1
ATOM 762 C CA . GLY A 1 102 ? 2.780 13.143 1.065 1.00 66.56 102 GLY A CA 1
ATOM 763 C C . GLY A 1 102 ? 3.612 13.254 -0.212 1.00 66.56 102 GLY A C 1
ATOM 764 O O . GLY A 1 102 ? 4.534 14.073 -0.267 1.00 66.56 102 GLY A O 1
ATOM 765 N N . ALA A 1 103 ? 3.318 12.424 -1.213 1.00 56.09 103 ALA A N 1
ATOM 766 C CA . ALA A 1 103 ? 3.923 12.571 -2.529 1.00 56.09 103 ALA A CA 1
ATOM 767 C C . ALA A 1 103 ? 3.711 14.020 -2.988 1.00 56.09 103 ALA A C 1
ATOM 769 O O . ALA A 1 103 ? 2.570 14.478 -3.083 1.00 56.09 103 ALA A O 1
ATOM 770 N N . SER A 1 104 ? 4.792 14.772 -3.215 1.00 40.91 104 SER A N 1
ATOM 771 C CA . SER A 1 104 ? 4.670 16.041 -3.920 1.00 40.91 104 SER A CA 1
ATOM 772 C C . SER A 1 104 ? 4.323 15.684 -5.356 1.00 40.91 104 SER A C 1
ATOM 774 O O . SER A 1 104 ? 5.203 15.333 -6.134 1.00 40.91 104 SER A O 1
ATOM 776 N N . THR A 1 105 ? 3.041 15.704 -5.698 1.00 36.12 105 THR A N 1
ATOM 777 C CA . THR A 1 105 ? 2.639 15.780 -7.097 1.00 36.12 105 THR A CA 1
ATOM 778 C C . THR A 1 105 ? 3.086 17.149 -7.604 1.00 36.12 105 THR A C 1
ATOM 780 O O . THR A 1 105 ? 2.416 18.153 -7.350 1.00 36.12 105 THR A O 1
ATOM 783 N N . ALA A 1 106 ? 4.254 17.185 -8.233 1.00 34.47 106 ALA A N 1
ATOM 784 C CA . ALA A 1 106 ? 4.711 18.244 -9.117 1.00 34.47 106 ALA A CA 1
ATOM 785 C C . ALA A 1 106 ? 5.304 17.572 -10.354 1.00 34.47 106 ALA A C 1
ATOM 787 O O . ALA A 1 106 ? 6.090 16.618 -10.160 1.00 34.47 106 ALA A O 1
#

Radius of gyration: 18.59 Å; chains: 1; bounding box: 67×29×31 Å

Foldseek 3Di:
DPPPPVVVVVVVPPPDDPPPPPDDDPVVVVVCVVVVFAEEEQAAPVVVVVDDDPRHWYLGHCQPQQADPPPSHGDPPVSVCCSCVVRVNDPVGHYDYDYPDPPPPD

Sequence (106 aa):
MKRLLFVVIAALLAASGAAAQTIVDLEFVKQAVARGALLWDARDEATFAKGHIPGAVNIGDPTVELRDAQTEDYRPLAEIEKILGGAGIDPAREVVVYAQRGASTA

pLDDT: mean 83.87, std 20.11, range [34.47, 98.0]

Secondary structure (DSSP, 8-state):
--SSHHHHHHHTT--S-----SS--HHHHHHHHHHTPEEEE-S-HHHHHH---TT-EE-S-HHHHSB-TTT-PBPPHHHHHHHHHHTT--TTS-EEEE-SS-----